Protein AF-A0A6M5YTH8-F1 (afdb_monomer)

Organism: NCBI:txid2774151

Nearest PDB structures (foldseek):
  6swa-assembly1_e  TM=3.842E-01  e=4.251E+00  Mus musculus
  7mdz-assembly1_g  TM=1.259E-01  e=2.332E+00  Oryctolagus cuniculus
  8qfd-assembly1_g  TM=1.265E-01  e=3.976E+00  Homo sapiens
  6hcj-assembly1_g3  TM=1.428E-01  e=9.464E+00  Oryctolagus cuniculus

Radius of gyration: 26.27 Å; Cα contacts (8 Å, |Δi|>4): 41; chains: 1; bounding box: 47×33×79 Å

Solvent-accessible surface area (backbone atoms only — not comparable to full-atom values): 8550 Å² total; per-residue (Å²): 136,91,59,79,64,54,65,58,48,54,53,54,53,52,49,52,56,50,52,54,51,52,52,51,48,70,72,60,79,58,55,70,70,60,47,24,62,74,72,74,41,57,67,71,57,51,57,48,48,54,53,56,70,71,43,80,77,76,77,84,82,84,74,92,76,84,78,75,78,78,72,80,74,57,72,65,49,75,44,80,41,98,86,75,50,74,50,73,48,70,76,85,85,75,92,72,91,74,83,76,81,71,82,75,79,72,78,74,78,76,77,75,95,69,89,73,88,77,77,77,82,84,79,126

Foldseek 3Di:
DDDPVVVVVVVVVVLVVLVVLVVCVVVVPDDLVVSCVVVVHDPVVNVVSVVVNVDDDPPDDDDDDDDDPDDPPQDWDWDQDPVRDIDTDGDDDDDDDDDDPPPPPPPPPPPDDDDDPPDPVPDD

Secondary structure (DSSP, 8-state):
---THHHHHHHHHHHHHHHHHHHHHHHH---HHHHHHHTT--HHHHHHHHHHHHSPPPPP-------PPPPSS-PPEEEE-TTS-EEEE---PPP-------------------------TT--

Sequence (124 aa):
MPDSSVRSRSGASANRKWVECLERFAASNQTVAAFCTTEGVSLSNFYLWRRRLAQPAPPPVVVPMRVAPLPTPATPIELALPSGTVVRFTIRVSPRLHVRSGHRVIHRNRPGASGNLFSWEALA

Structure (mmCIF, N/CA/C/O backbone):
data_AF-A0A6M5YTH8-F1
#
_entry.id   AF-A0A6M5YTH8-F1
#
loop_
_atom_site.group_PDB
_atom_site.id
_atom_site.type_symbol
_atom_site.label_atom_id
_atom_site.label_alt_id
_atom_site.label_comp_id
_atom_site.label_asym_id
_atom_site.label_entity_id
_atom_site.label_seq_id
_atom_site.pdbx_PDB_ins_code
_atom_site.Cartn_x
_atom_site.Cartn_y
_atom_site.Cartn_z
_atom_site.occupancy
_atom_site.B_iso_or_equiv
_atom_site.auth_seq_id
_atom_site.auth_comp_id
_atom_site.auth_asym_id
_atom_site.auth_atom_id
_atom_site.pdbx_PDB_model_num
ATOM 1 N N . MET A 1 1 ? 6.334 10.406 -23.194 1.00 38.00 1 MET A N 1
ATOM 2 C CA . MET A 1 1 ? 6.742 9.193 -22.446 1.00 38.00 1 MET A CA 1
ATOM 3 C C . MET A 1 1 ? 6.439 9.415 -20.965 1.00 38.00 1 MET A C 1
ATOM 5 O O . MET A 1 1 ? 7.010 10.358 -20.434 1.00 38.00 1 MET A O 1
ATOM 9 N N . PRO A 1 2 ? 5.547 8.658 -20.292 1.00 40.25 2 PRO A N 1
ATOM 10 C CA . PRO A 1 2 ? 5.347 8.806 -18.855 1.00 40.25 2 PRO A CA 1
ATOM 11 C C . PRO A 1 2 ? 6.354 7.960 -18.062 1.00 40.25 2 PRO A C 1
ATOM 13 O O . PRO A 1 2 ? 6.623 6.800 -18.370 1.00 40.25 2 PRO A O 1
ATOM 16 N N . ASP A 1 3 ? 6.910 8.621 -17.057 1.00 38.84 3 ASP A N 1
ATOM 17 C CA . ASP A 1 3 ? 8.100 8.312 -16.273 1.00 38.84 3 ASP A CA 1
ATOM 18 C C . ASP A 1 3 ? 7.839 7.274 -15.158 1.00 38.84 3 ASP A C 1
ATOM 20 O O . ASP A 1 3 ? 6.808 7.282 -14.479 1.00 38.84 3 ASP A O 1
ATOM 24 N N . SER A 1 4 ? 8.807 6.379 -14.950 1.00 45.88 4 SER A N 1
ATOM 25 C CA . SER A 1 4 ? 8.913 5.413 -13.847 1.00 45.88 4 SER A CA 1
ATOM 26 C C . SER A 1 4 ? 8.693 6.040 -12.460 1.00 45.88 4 SER A C 1
ATOM 28 O O . SER A 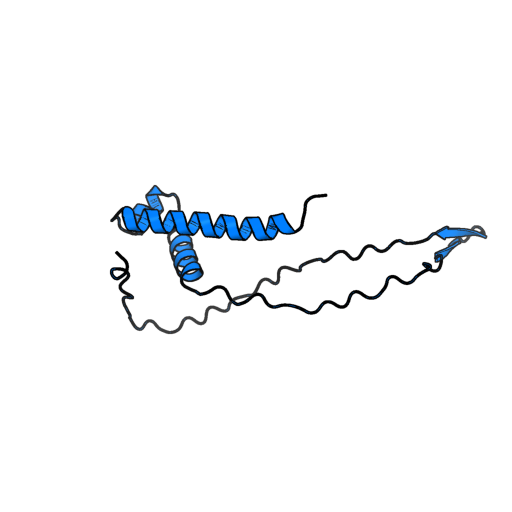1 4 ? 8.262 5.349 -11.532 1.00 45.88 4 SER A O 1
ATOM 30 N N . SER A 1 5 ? 8.906 7.353 -12.324 1.00 46.66 5 SER A N 1
ATOM 31 C CA . SER A 1 5 ? 8.587 8.139 -11.128 1.00 46.66 5 SER A CA 1
ATOM 32 C C . SER A 1 5 ? 7.105 8.090 -10.725 1.00 46.66 5 SER A C 1
ATOM 34 O O . SER A 1 5 ? 6.789 8.206 -9.541 1.00 46.66 5 SER A O 1
ATOM 36 N N . VAL A 1 6 ? 6.171 7.842 -11.654 1.00 45.88 6 VAL A N 1
ATOM 37 C CA . VAL A 1 6 ? 4.722 7.787 -11.364 1.00 45.88 6 VAL A CA 1
ATOM 38 C C . VAL A 1 6 ? 4.364 6.647 -10.400 1.00 45.88 6 VAL A C 1
ATOM 40 O O . VAL A 1 6 ? 3.555 6.854 -9.498 1.00 45.88 6 VAL A O 1
ATOM 43 N N . ARG A 1 7 ? 4.994 5.468 -10.522 1.00 50.88 7 ARG A N 1
ATOM 44 C CA . ARG A 1 7 ? 4.689 4.304 -9.662 1.00 50.88 7 ARG A CA 1
ATOM 45 C C . ARG A 1 7 ? 5.238 4.437 -8.238 1.00 50.88 7 ARG A C 1
ATOM 47 O O . ARG A 1 7 ? 4.601 3.983 -7.290 1.00 50.88 7 ARG A O 1
ATOM 54 N N . SER A 1 8 ? 6.387 5.094 -8.073 1.00 54.31 8 SER A N 1
ATOM 55 C CA . SER A 1 8 ? 6.908 5.431 -6.739 1.00 54.31 8 SER A CA 1
ATOM 56 C C . SER A 1 8 ? 6.016 6.481 -6.058 1.00 54.31 8 SER A C 1
ATOM 58 O O . SER A 1 8 ? 5.610 6.322 -4.904 1.00 54.31 8 SER A O 1
ATOM 60 N N . ARG A 1 9 ? 5.570 7.491 -6.823 1.00 54.75 9 ARG A N 1
ATOM 61 C CA . ARG A 1 9 ? 4.618 8.512 -6.355 1.00 54.75 9 ARG A CA 1
ATOM 62 C C . ARG A 1 9 ? 3.258 7.931 -5.950 1.00 54.75 9 ARG A C 1
ATOM 64 O O . ARG A 1 9 ? 2.669 8.417 -4.984 1.00 54.75 9 ARG A O 1
ATOM 71 N N . SER A 1 10 ? 2.760 6.883 -6.615 1.00 61.94 10 SER A N 1
ATOM 72 C CA . SER A 1 10 ? 1.484 6.250 -6.233 1.00 61.94 10 SER A CA 1
ATOM 73 C C . SER A 1 10 ? 1.552 5.537 -4.876 1.00 61.94 10 SER A C 1
ATOM 75 O O . SER A 1 10 ? 0.584 5.567 -4.122 1.00 61.94 10 SER A O 1
ATOM 77 N N . GLY A 1 11 ? 2.700 4.948 -4.521 1.00 67.88 11 GLY A N 1
ATOM 78 C CA . GLY A 1 11 ? 2.905 4.352 -3.195 1.00 67.88 11 GLY A CA 1
ATOM 79 C C . GLY A 1 11 ? 3.020 5.403 -2.088 1.00 67.88 11 GLY A C 1
ATOM 80 O O . GLY A 1 11 ? 2.378 5.279 -1.046 1.00 67.88 11 GLY A O 1
ATOM 81 N N . ALA A 1 12 ? 3.779 6.473 -2.341 1.00 73.94 12 ALA A N 1
ATOM 82 C CA . ALA A 1 12 ? 3.951 7.576 -1.395 1.00 73.94 12 ALA A CA 1
ATOM 83 C C . AL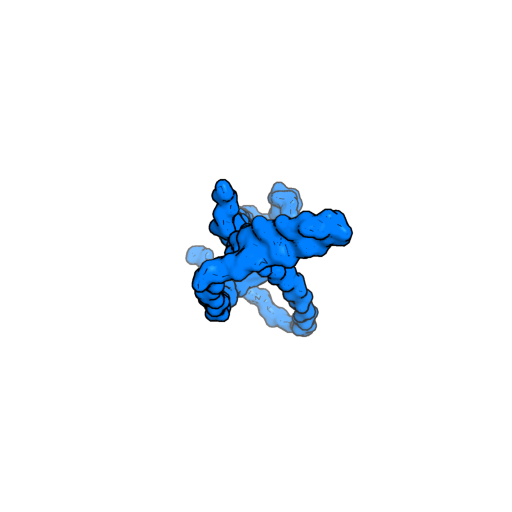A A 1 12 ? 2.644 8.351 -1.142 1.00 73.94 12 ALA A C 1
ATOM 85 O O . ALA A 1 12 ? 2.335 8.698 -0.004 1.00 73.94 12 ALA A O 1
ATOM 86 N N . SER A 1 13 ? 1.841 8.577 -2.185 1.00 78.81 13 SER A N 1
ATOM 87 C CA . SER A 1 13 ? 0.532 9.233 -2.054 1.00 78.81 13 SER A CA 1
ATOM 88 C C . SER A 1 13 ? -0.496 8.364 -1.329 1.00 78.81 13 SER A C 1
ATOM 90 O O . SER A 1 13 ? -1.273 8.891 -0.537 1.00 78.81 13 SER A O 1
ATOM 92 N N . ALA A 1 14 ? -0.480 7.042 -1.531 1.00 82.94 14 ALA A N 1
ATOM 93 C CA . ALA A 1 14 ? -1.306 6.127 -0.748 1.00 82.94 14 ALA A CA 1
ATOM 94 C C . ALA A 1 14 ? -0.907 6.134 0.736 1.00 82.94 14 ALA A C 1
ATOM 96 O O . ALA A 1 14 ? -1.781 6.184 1.593 1.00 82.94 14 ALA A O 1
ATOM 97 N N . ASN A 1 15 ? 0.395 6.141 1.040 1.00 86.31 15 ASN A N 1
ATOM 98 C CA . ASN A 1 15 ? 0.895 6.215 2.413 1.00 86.31 15 ASN A CA 1
ATOM 99 C C . ASN A 1 15 ? 0.407 7.492 3.118 1.00 86.31 15 ASN A C 1
ATOM 101 O O . ASN A 1 15 ? -0.222 7.403 4.167 1.00 86.31 15 ASN A O 1
ATOM 105 N N . ARG A 1 16 ? 0.574 8.658 2.479 1.00 87.81 16 ARG A N 1
ATOM 106 C CA . ARG A 1 16 ? 0.124 9.947 3.026 1.00 87.81 16 ARG A CA 1
ATOM 107 C C . ARG A 1 16 ? -1.376 9.973 3.333 1.00 87.81 16 ARG A C 1
ATOM 109 O O . ARG A 1 16 ? -1.757 10.357 4.430 1.00 87.81 16 ARG A O 1
ATOM 116 N N . LYS A 1 17 ? -2.213 9.487 2.409 1.00 89.94 17 LYS A N 1
ATOM 117 C CA . LYS A 1 17 ? -3.670 9.392 2.620 1.00 89.94 17 LYS A CA 1
ATOM 118 C C . LYS A 1 17 ? -4.034 8.548 3.843 1.00 89.94 17 LYS A C 1
ATOM 120 O O . LYS A 1 17 ? -4.987 8.861 4.548 1.00 89.94 17 LYS A O 1
ATOM 125 N N . TRP A 1 18 ? -3.287 7.473 4.088 1.00 92.69 18 TRP A N 1
ATOM 126 C CA . TRP A 1 18 ? -3.514 6.608 5.243 1.00 92.69 18 TRP A CA 1
ATOM 127 C C . TRP A 1 18 ? -2.999 7.197 6.550 1.00 92.69 18 TRP A C 1
ATOM 129 O O . TRP A 1 18 ? -3.643 6.990 7.572 1.00 92.69 18 TRP A O 1
ATOM 139 N N . VAL A 1 19 ? -1.903 7.956 6.519 1.00 90.62 19 VAL A N 1
ATOM 140 C CA . VAL A 1 19 ? -1.461 8.748 7.675 1.00 90.62 19 VAL A CA 1
ATOM 141 C C . VAL A 1 19 ? -2.555 9.744 8.062 1.00 90.62 19 VAL A C 1
ATOM 143 O O . VAL A 1 19 ? -3.026 9.705 9.189 1.00 90.62 19 VAL A O 1
ATOM 146 N N . GLU A 1 20 ? -3.062 10.534 7.112 1.00 92.25 20 GLU A N 1
ATOM 147 C CA . GLU A 1 20 ? -4.151 11.493 7.367 1.00 92.25 20 GLU A CA 1
ATOM 148 C C . GLU A 1 20 ? -5.423 10.823 7.915 1.00 92.25 20 GLU A C 1
ATOM 150 O O . GLU A 1 20 ? -6.076 11.364 8.802 1.00 92.25 20 GLU A O 1
ATOM 155 N N . CYS A 1 21 ? -5.780 9.638 7.411 1.00 92.06 21 CYS A N 1
ATOM 156 C CA . CYS A 1 21 ? -6.918 8.869 7.918 1.00 92.06 21 CYS A CA 1
ATOM 157 C C . CYS A 1 21 ? -6.714 8.439 9.382 1.00 92.06 21 CYS A C 1
ATOM 159 O O . CYS A 1 21 ? -7.634 8.544 10.190 1.00 92.06 21 CYS A O 1
ATOM 161 N N . LEU A 1 22 ? -5.511 7.988 9.750 1.00 90.50 22 LEU A N 1
ATOM 162 C CA . LEU A 1 22 ? -5.202 7.602 11.130 1.00 90.50 22 LEU A CA 1
ATOM 163 C C . LEU A 1 22 ? -5.140 8.807 12.079 1.00 90.50 22 LEU A C 1
ATOM 165 O O . LEU A 1 22 ? -5.578 8.683 13.219 1.00 90.50 22 LEU A O 1
ATOM 169 N N . GLU A 1 23 ? -4.676 9.964 11.606 1.00 91.44 23 GLU A N 1
ATOM 170 C CA . GLU A 1 23 ? -4.725 11.224 12.363 1.00 91.44 23 GLU A CA 1
ATOM 171 C C . GLU A 1 23 ? -6.173 11.662 12.630 1.00 91.44 23 GLU A C 1
ATOM 173 O O . GLU A 1 23 ? -6.542 11.973 13.762 1.00 91.44 23 GLU A O 1
ATOM 178 N N . ARG A 1 24 ? -7.051 11.597 11.616 1.00 89.81 24 ARG A N 1
ATOM 179 C CA . ARG A 1 24 ? -8.490 11.858 11.806 1.00 89.81 24 ARG A CA 1
ATOM 180 C C . ARG A 1 24 ? -9.121 10.887 12.796 1.00 89.81 24 ARG A C 1
ATOM 182 O O . ARG A 1 24 ? -9.955 11.301 13.597 1.00 89.81 24 ARG A O 1
ATOM 189 N N . PHE A 1 25 ? -8.716 9.616 12.774 1.00 89.56 25 PHE A N 1
ATOM 190 C CA . PHE A 1 25 ? -9.163 8.646 13.770 1.00 89.56 25 PHE A CA 1
ATOM 191 C C . PHE A 1 25 ? -8.740 9.061 15.183 1.00 89.56 25 PHE A C 1
ATOM 193 O O . PHE A 1 25 ? -9.595 9.097 16.069 1.00 89.56 25 PHE A O 1
ATOM 200 N N . ALA A 1 26 ? -7.467 9.424 15.374 1.00 88.25 26 ALA A N 1
ATOM 201 C CA . ALA A 1 26 ? -6.938 9.869 16.662 1.00 88.25 26 ALA A CA 1
ATOM 202 C C . ALA A 1 26 ? -7.691 11.098 17.204 1.00 88.25 26 ALA A C 1
ATOM 204 O O . ALA A 1 26 ? -8.016 11.142 18.387 1.00 88.25 26 ALA A O 1
ATOM 205 N N . ALA A 1 27 ? -8.063 12.040 16.332 1.00 89.94 27 ALA A N 1
ATOM 206 C CA . ALA A 1 27 ? -8.839 13.224 16.703 1.00 89.94 27 ALA A CA 1
ATOM 207 C C . ALA A 1 27 ? -10.344 12.959 16.929 1.00 89.94 27 ALA A C 1
ATOM 209 O O . ALA A 1 27 ? -11.010 13.731 17.614 1.00 89.94 27 ALA A O 1
ATOM 210 N N . SER A 1 28 ? -10.910 11.892 16.352 1.00 84.50 28 SER A N 1
ATOM 211 C CA . SER A 1 28 ? -12.362 11.640 16.367 1.00 84.50 28 SER A CA 1
ATOM 212 C C . SER A 1 28 ? -12.916 11.149 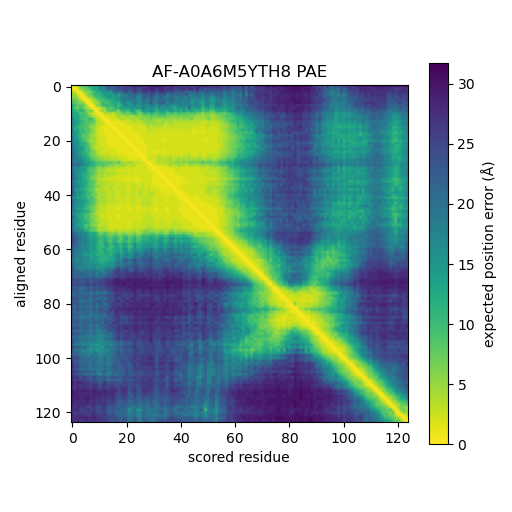17.708 1.00 84.50 28 SER A C 1
ATOM 214 O O . SER A 1 28 ? -14.122 11.238 17.927 1.00 84.50 28 SER A O 1
ATOM 216 N N . ASN A 1 29 ? -12.062 10.602 18.582 1.00 85.12 29 ASN A N 1
ATOM 217 C CA . ASN A 1 29 ? -12.422 9.971 19.862 1.00 85.12 29 ASN A CA 1
ATOM 218 C C . ASN A 1 29 ? -13.533 8.893 19.762 1.00 85.12 29 ASN A C 1
ATOM 220 O O . ASN A 1 29 ? -14.235 8.594 20.728 1.00 85.12 29 ASN A O 1
ATOM 224 N N . GLN A 1 30 ? -13.713 8.310 18.572 1.00 87.56 30 GLN A N 1
ATOM 225 C CA . GLN A 1 30 ? -14.704 7.273 18.283 1.00 87.56 30 GLN A CA 1
ATOM 226 C C . GLN A 1 30 ? -14.088 5.873 18.363 1.00 87.56 30 GLN A C 1
ATOM 228 O O . GLN A 1 30 ? -12.876 5.681 18.271 1.00 87.56 30 GLN A O 1
ATOM 233 N N . THR A 1 31 ? -14.936 4.847 18.477 1.00 90.19 31 THR A N 1
ATOM 234 C CA . THR A 1 31 ? -14.468 3.463 18.340 1.00 90.19 31 THR A CA 1
ATOM 235 C C . THR A 1 31 ? -14.012 3.192 16.904 1.00 90.19 31 THR A C 1
ATOM 237 O O . THR A 1 31 ? -14.548 3.755 15.948 1.00 90.19 31 THR A O 1
ATOM 240 N N . VAL A 1 32 ? -13.051 2.276 16.726 1.00 88.69 32 VAL A N 1
ATOM 241 C CA . VAL A 1 32 ? -12.534 1.909 15.391 1.00 88.69 32 VAL A CA 1
ATOM 242 C C . VAL A 1 32 ? -13.664 1.471 14.452 1.00 88.69 32 VAL A C 1
ATOM 244 O O . VAL A 1 32 ? -13.642 1.811 13.274 1.00 88.69 32 VAL A O 1
ATOM 247 N N . ALA A 1 33 ? -14.662 0.741 14.960 1.00 89.75 33 ALA A N 1
ATOM 248 C CA . ALA A 1 33 ? -15.797 0.273 14.166 1.00 89.75 33 ALA A CA 1
ATOM 249 C C . ALA A 1 33 ? -16.697 1.426 13.690 1.00 89.75 33 ALA A C 1
ATOM 251 O O . ALA A 1 33 ? -17.070 1.456 12.516 1.00 89.75 33 ALA A O 1
ATOM 252 N N . ALA A 1 34 ? -16.998 2.387 14.570 1.00 89.56 34 ALA A N 1
ATOM 253 C CA . ALA A 1 34 ? -17.771 3.575 14.214 1.00 89.56 34 ALA A CA 1
ATOM 254 C C . ALA A 1 34 ? -17.021 4.427 13.180 1.00 89.56 34 ALA A C 1
ATOM 256 O O . ALA A 1 34 ? -17.568 4.734 12.126 1.00 89.56 34 ALA A O 1
ATOM 257 N N . PHE A 1 35 ? -15.732 4.686 13.409 1.00 92.62 35 PHE A N 1
ATOM 258 C CA . PHE A 1 35 ? -14.892 5.439 12.479 1.00 92.62 35 PHE A CA 1
ATOM 259 C C . PHE A 1 35 ? -14.770 4.768 11.104 1.00 92.62 35 PHE A C 1
ATOM 261 O O . PHE A 1 35 ? -14.947 5.414 10.076 1.00 92.62 35 PHE A O 1
ATOM 268 N N . CYS A 1 36 ? -14.517 3.455 11.073 1.00 91.44 36 CYS A N 1
ATOM 269 C CA . CYS A 1 36 ? -14.441 2.677 9.834 1.00 91.44 36 CYS A CA 1
ATOM 270 C C . CYS A 1 36 ? -15.747 2.754 9.029 1.00 91.44 36 CYS A C 1
ATOM 272 O O . CYS A 1 36 ? -15.713 2.834 7.802 1.00 91.44 36 CYS A O 1
ATOM 274 N N . THR A 1 37 ? -16.888 2.763 9.719 1.00 92.62 37 THR A N 1
ATOM 275 C CA . THR A 1 37 ? -18.204 2.907 9.088 1.00 92.62 37 THR A CA 1
ATOM 276 C C . THR A 1 37 ? -18.379 4.309 8.499 1.00 92.62 37 THR A C 1
ATOM 278 O O . THR A 1 37 ? -18.785 4.429 7.347 1.00 92.62 37 THR A O 1
ATOM 281 N N . THR A 1 38 ? -18.005 5.355 9.242 1.00 91.69 38 THR A N 1
ATOM 282 C CA . THR A 1 38 ? -18.111 6.761 8.813 1.00 91.69 38 THR A CA 1
ATOM 283 C C . THR A 1 38 ? -17.185 7.102 7.641 1.00 91.69 38 THR A C 1
ATOM 285 O O . THR A 1 38 ? -17.599 7.777 6.705 1.00 91.69 38 THR A O 1
ATOM 288 N N . GLU A 1 39 ? -15.943 6.613 7.649 1.00 88.94 39 GLU A N 1
ATOM 289 C CA . GLU A 1 39 ? -14.946 6.883 6.597 1.00 88.94 39 GLU A CA 1
ATOM 290 C C . GLU A 1 39 ? -15.050 5.919 5.399 1.00 88.94 39 GLU A C 1
ATOM 292 O O . GLU A 1 39 ? -14.303 6.047 4.429 1.00 88.94 39 GLU A O 1
ATOM 297 N N . GLY A 1 40 ? -15.952 4.930 5.446 1.00 91.19 40 GLY A N 1
ATOM 298 C CA . GLY A 1 40 ? -16.121 3.947 4.369 1.00 91.19 40 GLY A CA 1
ATOM 299 C C . GLY A 1 40 ? -14.925 2.999 4.212 1.00 91.19 40 GLY A C 1
ATOM 300 O O . GLY A 1 40 ? -14.615 2.534 3.113 1.00 91.19 40 GLY A O 1
ATOM 301 N N . VAL A 1 41 ? -14.226 2.709 5.309 1.00 91.12 41 VAL A N 1
ATOM 302 C CA . VAL A 1 41 ? -13.019 1.882 5.335 1.00 91.12 41 VAL A CA 1
ATOM 303 C C . VAL A 1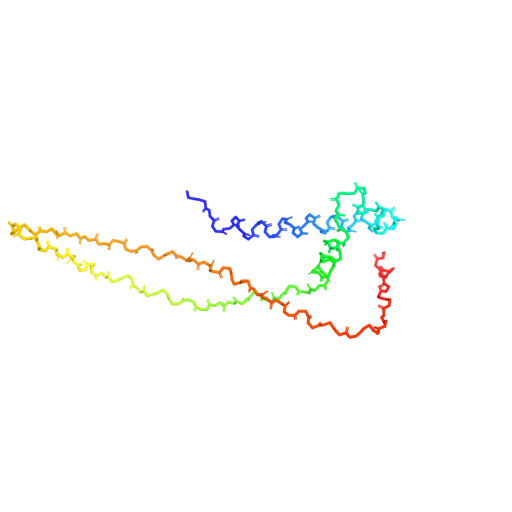 41 ? -13.314 0.559 6.032 1.00 91.12 41 VAL A C 1
ATOM 305 O O . VAL A 1 41 ? -13.873 0.522 7.118 1.00 91.12 41 VAL A O 1
ATOM 308 N N . SER A 1 42 ? -12.884 -0.567 5.457 1.00 91.94 42 SER A N 1
ATOM 309 C CA . SER A 1 42 ? -13.014 -1.845 6.170 1.00 91.94 42 SER A CA 1
ATOM 310 C C . SER A 1 42 ? -12.064 -1.932 7.373 1.00 91.94 42 SER A C 1
ATOM 312 O O . SER A 1 42 ? -10.884 -1.579 7.279 1.00 91.94 42 SER A O 1
ATOM 314 N N . LEU A 1 43 ? -12.541 -2.531 8.469 1.00 89.56 43 LEU A N 1
ATOM 315 C CA . LEU A 1 43 ? -11.747 -2.830 9.671 1.00 89.56 43 LEU A CA 1
ATOM 316 C C . LEU A 1 43 ? -10.424 -3.542 9.345 1.00 89.56 43 LEU A C 1
ATOM 318 O O . LEU A 1 43 ? -9.364 -3.203 9.871 1.00 89.56 43 LEU A O 1
ATOM 322 N N . SER A 1 44 ? -10.470 -4.515 8.431 1.00 89.06 44 SER A N 1
ATOM 323 C CA . SER A 1 44 ? -9.286 -5.268 8.005 1.00 89.06 44 SER A CA 1
ATOM 324 C C . SER A 1 44 ? -8.225 -4.372 7.366 1.00 89.06 44 SER A C 1
ATOM 326 O O . SER A 1 44 ? -7.035 -4.529 7.643 1.00 89.06 44 SER A O 1
ATOM 328 N N . ASN A 1 45 ? -8.646 -3.421 6.530 1.00 89.19 45 ASN A N 1
ATOM 329 C CA . ASN A 1 45 ? -7.742 -2.494 5.860 1.00 89.19 45 ASN A CA 1
ATOM 330 C C . ASN A 1 45 ? -7.174 -1.470 6.853 1.00 89.19 45 ASN A C 1
ATOM 332 O O . ASN A 1 45 ? -5.976 -1.205 6.830 1.00 89.19 45 ASN A O 1
ATOM 336 N N . PHE A 1 46 ? -7.994 -0.991 7.792 1.00 92.06 46 PHE A N 1
ATOM 337 C CA . PHE A 1 46 ? -7.551 -0.106 8.870 1.00 92.06 46 PHE A CA 1
ATOM 338 C C . PHE A 1 46 ? -6.410 -0.727 9.691 1.00 92.06 46 PHE A C 1
ATOM 340 O O . PHE A 1 46 ? -5.321 -0.161 9.792 1.00 92.06 46 PHE A O 1
ATOM 347 N N . TYR A 1 47 ? -6.595 -1.947 10.206 1.00 90.56 47 TYR A N 1
ATOM 348 C CA . TYR A 1 47 ? -5.543 -2.631 10.969 1.00 90.56 47 TYR A CA 1
ATOM 349 C C . TYR A 1 47 ? -4.329 -3.019 10.123 1.00 90.56 47 TYR A C 1
ATOM 351 O O . TYR A 1 47 ? -3.219 -3.119 10.654 1.00 90.56 47 TYR A O 1
ATOM 359 N N . LEU A 1 48 ? -4.518 -3.278 8.828 1.00 88.69 48 LEU A N 1
ATOM 360 C CA . LEU A 1 48 ? -3.421 -3.539 7.902 1.00 88.69 48 LEU A CA 1
ATOM 361 C C . LEU A 1 48 ? -2.536 -2.299 7.753 1.00 88.69 48 LEU A C 1
ATOM 363 O O . LEU A 1 48 ? -1.317 -2.408 7.883 1.00 88.69 48 LEU A O 1
ATOM 367 N N . TRP A 1 49 ? -3.133 -1.136 7.502 1.00 90.56 49 TRP A N 1
ATOM 368 C CA . TRP A 1 49 ? -2.397 0.113 7.323 1.00 90.56 49 TRP A CA 1
ATOM 369 C C . TRP A 1 49 ? -1.785 0.620 8.619 1.00 90.56 49 TRP A C 1
ATOM 371 O O . TRP A 1 49 ? -0.619 1.003 8.608 1.00 90.56 49 TRP A O 1
ATOM 381 N N . ARG A 1 50 ? -2.483 0.475 9.749 1.00 88.12 50 ARG A N 1
ATOM 382 C CA . ARG A 1 50 ? -1.911 0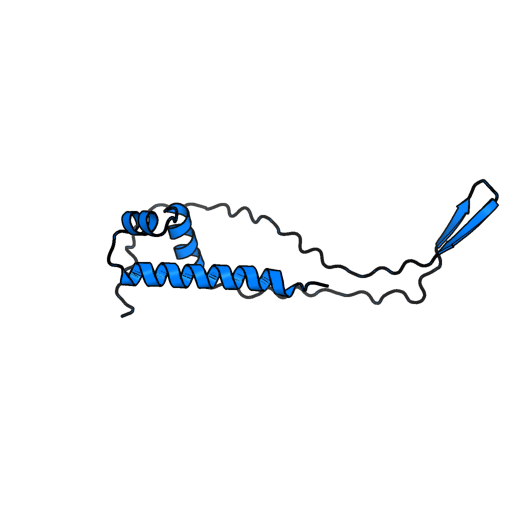.749 11.073 1.00 88.12 50 ARG A CA 1
ATOM 383 C C . ARG A 1 50 ? -0.633 -0.057 11.315 1.00 88.12 50 ARG A C 1
ATOM 385 O O . ARG A 1 50 ? 0.379 0.499 11.722 1.00 88.12 50 ARG A O 1
ATOM 392 N N . ARG A 1 51 ? -0.638 -1.360 11.001 1.00 87.38 51 ARG A N 1
ATOM 393 C CA . ARG A 1 51 ? 0.566 -2.205 11.111 1.00 87.38 51 ARG A CA 1
ATOM 394 C C . ARG A 1 51 ? 1.654 -1.823 10.117 1.00 87.38 51 ARG A C 1
ATOM 396 O O . ARG A 1 51 ? 2.827 -1.865 10.462 1.00 87.38 51 ARG A O 1
ATOM 403 N N . ARG A 1 52 ? 1.279 -1.492 8.882 1.00 84.62 52 ARG A N 1
ATOM 404 C CA . ARG A 1 52 ? 2.231 -1.102 7.836 1.00 84.62 52 ARG A CA 1
ATOM 405 C C . ARG A 1 52 ? 2.965 0.190 8.165 1.00 84.62 52 ARG A C 1
ATOM 407 O O . ARG A 1 52 ? 4.146 0.265 7.869 1.00 84.62 52 ARG A O 1
ATOM 414 N N . LEU A 1 53 ? 2.271 1.171 8.735 1.00 85.62 53 LEU A N 1
ATOM 415 C CA . LEU A 1 53 ? 2.839 2.477 9.071 1.00 85.62 53 LEU A CA 1
ATOM 416 C C . LEU A 1 53 ? 3.612 2.457 10.395 1.00 85.62 53 LEU A C 1
ATOM 418 O O . LEU A 1 53 ? 4.550 3.225 10.551 1.00 85.62 53 LEU A O 1
ATOM 422 N N . ALA A 1 54 ? 3.273 1.542 11.308 1.00 83.75 54 ALA A N 1
ATOM 423 C CA . ALA A 1 54 ? 4.046 1.314 12.529 1.00 83.75 54 ALA A CA 1
ATOM 424 C C . ALA A 1 54 ? 5.395 0.613 12.277 1.00 83.75 54 ALA A C 1
ATOM 426 O O . ALA A 1 54 ? 6.282 0.667 13.123 1.00 83.75 54 ALA A O 1
ATOM 427 N N . GLN A 1 55 ? 5.548 -0.083 11.146 1.00 79.12 55 GLN A N 1
ATOM 428 C CA . GLN A 1 55 ? 6.802 -0.742 10.795 1.00 79.12 55 GLN A CA 1
ATOM 429 C C . GLN A 1 55 ? 7.698 0.230 10.023 1.00 79.12 55 GLN A C 1
ATOM 431 O O . GLN A 1 55 ? 7.254 0.763 9.000 1.00 79.12 55 GLN A O 1
ATOM 436 N N . PRO A 1 56 ? 8.958 0.442 10.448 1.00 67.31 56 PRO A N 1
ATOM 437 C CA . PRO A 1 56 ? 9.893 1.233 9.666 1.00 67.31 56 PRO A CA 1
ATOM 438 C C . PRO A 1 56 ? 10.033 0.605 8.278 1.00 67.31 56 PRO A C 1
ATOM 440 O O . PRO A 1 56 ? 10.169 -0.616 8.136 1.00 67.31 56 PRO A O 1
ATOM 443 N N . ALA A 1 57 ? 9.944 1.439 7.239 1.00 69.62 57 ALA A N 1
ATOM 444 C CA . ALA A 1 57 ? 10.114 0.966 5.876 1.00 69.62 57 ALA A CA 1
ATOM 445 C C . ALA A 1 57 ? 11.488 0.283 5.766 1.00 69.62 57 ALA A C 1
ATOM 447 O O . ALA A 1 57 ? 12.481 0.861 6.218 1.00 69.62 57 ALA A O 1
ATOM 448 N N . PRO A 1 58 ? 11.571 -0.936 5.197 1.00 67.94 58 PRO A N 1
ATOM 449 C CA . PRO A 1 58 ? 12.860 -1.571 5.002 1.00 67.94 58 PRO A CA 1
ATOM 450 C C . PRO A 1 58 ? 13.730 -0.648 4.142 1.00 67.94 58 PRO A C 1
ATOM 452 O O . PRO A 1 58 ? 13.207 -0.025 3.207 1.00 67.94 58 PRO A O 1
ATOM 455 N N . PRO A 1 59 ? 15.035 -0.540 4.445 1.00 71.00 59 PRO A N 1
ATOM 456 C CA . PRO A 1 59 ? 15.923 0.312 3.678 1.00 71.00 59 PRO A CA 1
ATOM 457 C C . PRO A 1 59 ? 15.869 -0.091 2.198 1.00 71.00 59 PRO A C 1
ATOM 459 O O . PRO A 1 59 ? 15.737 -1.282 1.885 1.00 71.00 59 PRO A O 1
ATOM 462 N N . PRO A 1 60 ? 15.934 0.882 1.273 1.00 70.94 60 PRO A N 1
ATOM 463 C CA . PRO A 1 60 ? 15.920 0.587 -0.149 1.00 70.94 60 PRO A CA 1
ATOM 464 C C . PRO A 1 60 ? 17.089 -0.343 -0.480 1.00 70.94 60 PRO A C 1
ATOM 466 O O . PRO A 1 60 ? 18.250 -0.021 -0.238 1.00 70.94 60 PRO A O 1
ATOM 469 N N . VAL A 1 61 ? 16.775 -1.512 -1.035 1.00 76.94 61 VAL A N 1
ATOM 470 C CA . VAL A 1 61 ? 17.797 -2.448 -1.502 1.00 76.94 61 VAL A CA 1
ATOM 471 C C . VAL A 1 61 ? 18.335 -1.919 -2.826 1.00 76.94 61 VAL A C 1
ATOM 473 O O . VAL A 1 61 ? 17.636 -1.938 -3.841 1.00 76.94 61 VAL A O 1
ATOM 476 N N . VAL A 1 62 ? 19.574 -1.431 -2.817 1.00 75.75 62 VAL A N 1
ATOM 477 C CA . VAL A 1 62 ? 20.281 -1.060 -4.045 1.00 75.75 62 VAL A CA 1
ATOM 478 C C . VAL A 1 62 ? 20.718 -2.344 -4.739 1.00 75.75 62 VAL A C 1
ATOM 480 O O . VAL A 1 62 ? 21.572 -3.072 -4.241 1.00 75.75 62 VAL A O 1
ATOM 483 N N . VAL A 1 63 ? 20.113 -2.634 -5.890 1.00 78.38 63 VAL A N 1
ATOM 484 C CA . VAL A 1 63 ? 20.496 -3.781 -6.717 1.00 78.38 63 VAL A CA 1
ATOM 485 C C . VAL A 1 63 ? 21.482 -3.294 -7.779 1.00 78.38 63 VAL A C 1
ATOM 487 O O . VAL A 1 63 ? 21.089 -2.492 -8.631 1.00 78.38 63 VAL A O 1
ATOM 490 N N . PRO A 1 64 ? 22.750 -3.743 -7.764 1.00 73.50 64 PRO A N 1
ATOM 491 C CA . PRO A 1 64 ? 23.701 -3.384 -8.803 1.00 73.50 64 PRO A CA 1
ATOM 492 C C . PRO A 1 64 ? 23.257 -3.999 -10.134 1.00 73.50 64 PRO A C 1
ATOM 494 O O . PRO A 1 64 ? 23.254 -5.216 -10.310 1.00 73.50 64 PRO A O 1
ATOM 497 N N . MET A 1 65 ? 22.875 -3.145 -11.082 1.00 73.44 65 MET A N 1
ATOM 498 C CA . MET A 1 65 ? 22.572 -3.544 -12.452 1.00 73.44 65 MET A CA 1
ATOM 499 C C . MET A 1 65 ? 23.780 -3.257 -13.337 1.00 73.44 65 MET A C 1
ATOM 501 O O . MET A 1 65 ? 24.210 -2.111 -13.456 1.00 73.44 65 MET A O 1
ATOM 505 N N . ARG A 1 66 ? 24.303 -4.289 -14.001 1.00 75.94 66 ARG A N 1
ATOM 506 C CA . ARG A 1 66 ? 25.288 -4.102 -15.068 1.00 75.94 66 ARG A CA 1
ATOM 507 C C . ARG A 1 66 ? 24.552 -3.821 -16.369 1.00 75.94 66 ARG A C 1
ATOM 509 O O . ARG A 1 66 ? 23.851 -4.687 -16.885 1.00 75.94 66 ARG A O 1
ATOM 516 N N . VAL A 1 67 ? 24.719 -2.614 -16.893 1.00 73.44 67 VAL A N 1
ATOM 517 C CA . VAL A 1 67 ? 24.333 -2.298 -18.268 1.00 73.44 67 VAL A CA 1
ATOM 518 C C . VAL A 1 67 ? 25.498 -2.728 -19.147 1.00 73.44 67 VAL A C 1
ATOM 520 O O . VAL A 1 67 ? 26.564 -2.118 -19.101 1.00 73.44 67 VAL A O 1
ATOM 523 N N . ALA A 1 68 ? 25.325 -3.820 -19.892 1.00 74.81 68 ALA A N 1
ATOM 524 C CA . ALA A 1 68 ? 26.297 -4.178 -2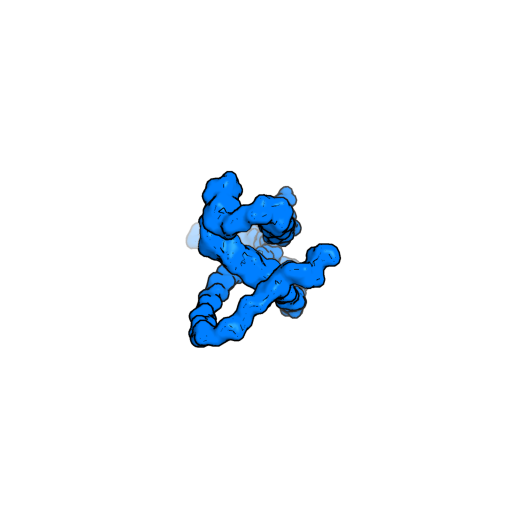0.914 1.00 74.81 68 ALA A CA 1
ATOM 525 C C . ALA A 1 68 ? 26.331 -3.050 -21.963 1.00 74.81 68 ALA A C 1
ATOM 527 O O . ALA A 1 68 ? 25.257 -2.589 -22.372 1.00 74.81 68 ALA A O 1
ATOM 528 N N . PRO A 1 69 ? 27.520 -2.586 -22.388 1.00 68.62 69 PRO A N 1
ATOM 529 C CA . PRO A 1 69 ? 27.633 -1.669 -23.511 1.00 68.62 69 PRO A CA 1
ATOM 530 C C . PRO A 1 69 ? 26.880 -2.237 -24.711 1.00 68.62 69 PRO A C 1
ATOM 532 O O . PRO A 1 69 ? 26.985 -3.429 -25.010 1.00 68.62 69 PRO A O 1
ATOM 535 N N . LEU A 1 70 ? 26.099 -1.389 -25.381 1.00 64.44 70 LEU A N 1
ATOM 536 C CA . LEU A 1 70 ? 25.427 -1.784 -26.610 1.00 64.44 70 LEU A CA 1
ATOM 537 C C . LEU A 1 70 ? 26.511 -2.188 -27.628 1.00 64.44 70 LEU A C 1
ATOM 539 O O . LEU A 1 70 ? 27.408 -1.375 -27.879 1.00 64.44 70 LEU A O 1
ATOM 543 N N . PRO A 1 71 ? 26.472 -3.402 -28.208 1.00 62.72 71 PRO A N 1
ATOM 544 C CA . PRO A 1 71 ? 27.430 -3.774 -29.238 1.00 62.72 71 PRO A CA 1
ATOM 545 C C . PRO A 1 71 ? 27.320 -2.768 -30.388 1.00 62.72 71 PRO A C 1
ATOM 547 O O . PRO A 1 71 ? 26.240 -2.565 -30.945 1.00 62.72 71 PRO A O 1
ATOM 550 N N . THR A 1 72 ? 28.426 -2.091 -30.699 1.00 62.97 72 THR A N 1
ATOM 551 C CA . THR A 1 72 ? 28.511 -1.162 -31.830 1.00 62.97 72 THR A CA 1
ATOM 552 C C . THR A 1 72 ? 29.551 -1.679 -32.825 1.00 62.97 72 THR A C 1
ATOM 554 O O . THR A 1 72 ? 30.673 -1.951 -32.398 1.00 62.97 72 THR A O 1
ATOM 557 N N . PRO A 1 73 ? 29.232 -1.761 -34.131 1.00 62.56 73 PRO A N 1
ATOM 558 C CA . PRO A 1 73 ? 27.902 -1.636 -34.735 1.00 62.56 73 PRO A CA 1
ATOM 559 C C . PRO A 1 73 ? 27.057 -2.908 -34.553 1.00 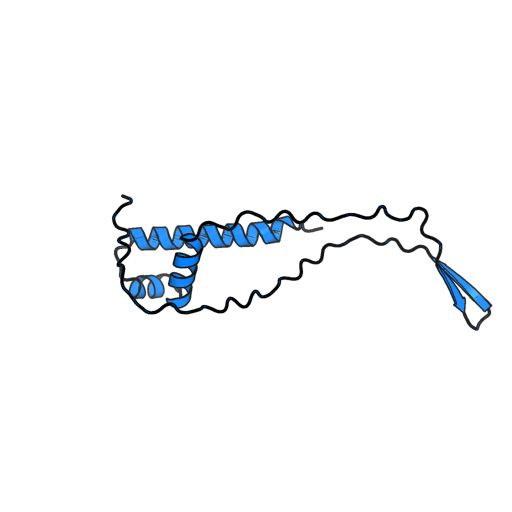62.56 73 PRO A C 1
ATOM 561 O O . PRO A 1 73 ? 27.586 -4.010 -34.422 1.00 62.56 73 PRO A O 1
ATOM 564 N N . ALA A 1 74 ? 25.729 -2.745 -34.579 1.00 61.34 74 ALA A N 1
ATOM 565 C CA . ALA A 1 74 ? 24.800 -3.865 -34.689 1.00 61.34 74 ALA A CA 1
ATOM 566 C C . ALA A 1 74 ? 25.148 -4.646 -35.961 1.00 61.34 74 ALA A C 1
ATOM 568 O O . ALA A 1 74 ? 25.021 -4.103 -37.062 1.00 61.34 74 ALA A O 1
ATOM 569 N N . THR A 1 75 ? 25.617 -5.885 -35.812 1.00 67.00 75 THR A N 1
ATOM 570 C CA . THR A 1 75 ? 25.814 -6.775 -36.953 1.00 67.00 75 THR A CA 1
ATOM 571 C C . THR A 1 75 ? 24.484 -6.850 -37.705 1.00 67.00 75 THR A C 1
ATOM 573 O O . THR A 1 75 ? 23.452 -7.148 -37.093 1.00 67.00 75 THR A O 1
ATOM 576 N N . PRO A 1 76 ? 24.455 -6.470 -38.995 1.00 73.38 76 PRO A N 1
ATOM 577 C CA . PRO A 1 76 ? 23.223 -6.509 -39.757 1.00 73.38 76 PRO A CA 1
ATOM 578 C C . PRO A 1 76 ? 22.740 -7.956 -39.804 1.00 73.38 76 PRO A C 1
ATOM 580 O O . PRO A 1 76 ? 23.514 -8.867 -40.089 1.00 73.38 76 PRO A O 1
ATOM 583 N N . ILE A 1 77 ? 21.467 -8.163 -39.490 1.00 80.38 77 ILE A N 1
ATOM 584 C CA . ILE A 1 77 ? 20.852 -9.478 -39.614 1.00 80.38 77 ILE A CA 1
ATOM 585 C C . ILE A 1 77 ? 20.459 -9.634 -41.075 1.00 80.38 77 ILE A C 1
ATOM 587 O O . ILE A 1 77 ? 19.755 -8.780 -41.621 1.00 80.38 77 ILE A O 1
ATOM 591 N N . GLU A 1 78 ? 20.937 -10.708 -41.695 1.00 87.75 78 GLU A N 1
ATOM 592 C CA . GLU A 1 78 ? 20.605 -11.081 -43.064 1.00 87.75 78 GLU A CA 1
ATOM 593 C C . GLU A 1 78 ? 19.632 -12.257 -43.052 1.00 87.75 78 GLU A C 1
ATOM 595 O O . GLU A 1 78 ? 19.883 -13.293 -42.436 1.00 87.75 78 GLU A O 1
ATOM 600 N N . LEU A 1 79 ? 18.501 -12.079 -43.728 1.00 85.94 79 LEU A N 1
ATOM 601 C CA . LEU A 1 79 ? 17.499 -13.114 -43.932 1.00 85.94 79 LEU A CA 1
ATOM 602 C C . LEU A 1 79 ? 17.476 -13.480 -45.416 1.00 85.94 79 LEU A C 1
ATOM 604 O O . LEU A 1 79 ? 17.047 -12.673 -46.242 1.00 85.94 79 LEU A O 1
ATOM 608 N N . ALA A 1 80 ? 17.941 -14.682 -45.753 1.00 89.12 80 ALA A N 1
ATOM 609 C CA . ALA A 1 80 ? 17.814 -15.234 -47.097 1.00 89.12 80 ALA A CA 1
ATOM 610 C C . ALA A 1 80 ? 16.428 -15.870 -47.267 1.00 89.12 80 ALA A C 1
ATOM 612 O O . ALA A 1 80 ? 16.028 -16.734 -46.485 1.00 89.12 80 ALA A O 1
ATOM 613 N N . LEU A 1 81 ? 15.688 -15.428 -48.281 1.00 89.94 81 LEU A N 1
ATOM 614 C CA . LEU A 1 81 ? 14.368 -15.949 -48.624 1.00 89.94 81 LEU A CA 1
ATOM 615 C C . LEU A 1 81 ? 14.492 -17.040 -49.699 1.00 89.94 81 LEU A C 1
ATOM 617 O O . LEU A 1 81 ? 15.380 -16.953 -50.549 1.00 89.94 81 LEU A O 1
ATOM 621 N N . PRO A 1 82 ? 13.570 -18.022 -49.746 1.00 85.50 82 PRO A N 1
ATOM 622 C CA . PRO A 1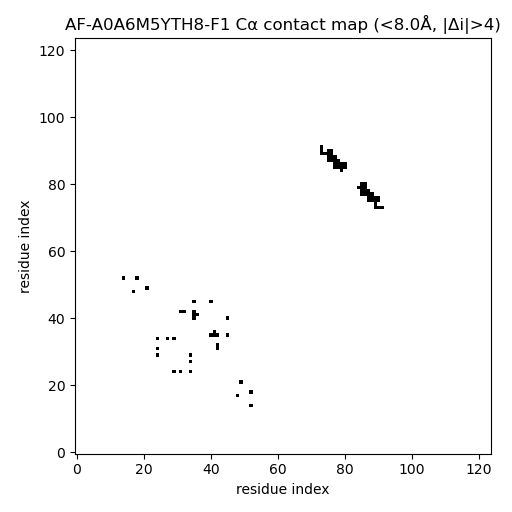 82 ? 13.566 -19.068 -50.778 1.00 85.50 82 PRO A CA 1
ATOM 623 C C . PRO A 1 82 ? 13.500 -18.535 -52.218 1.00 85.50 82 PRO A C 1
ATOM 625 O O . PRO A 1 82 ? 13.878 -19.232 -53.152 1.00 85.50 82 PRO A O 1
ATOM 628 N N . SER A 1 83 ? 13.047 -17.290 -52.401 1.00 82.44 83 SER A N 1
ATOM 629 C CA . SER A 1 83 ? 13.022 -16.578 -53.683 1.00 82.44 83 SER A CA 1
ATOM 630 C C . SER A 1 83 ? 14.388 -16.042 -54.137 1.00 82.44 83 SER A C 1
ATOM 632 O O . SER A 1 83 ? 14.466 -15.406 -55.183 1.00 82.44 83 SER A O 1
ATOM 634 N N . GLY A 1 84 ? 15.451 -16.225 -53.346 1.00 85.12 84 GLY A N 1
ATOM 635 C CA . GLY A 1 84 ? 16.782 -15.662 -53.602 1.00 85.12 84 GLY A CA 1
ATOM 636 C C . GLY A 1 84 ? 16.951 -14.204 -53.156 1.00 85.12 84 GLY A C 1
ATOM 637 O O . GLY A 1 84 ? 18.014 -13.619 -53.340 1.00 85.12 84 GLY A O 1
ATOM 638 N N . THR A 1 85 ? 15.926 -13.597 -52.552 1.00 89.69 85 THR A N 1
ATOM 639 C CA . THR A 1 85 ? 15.995 -12.233 -52.010 1.00 89.69 85 THR A CA 1
ATOM 640 C C . THR A 1 85 ? 16.647 -12.234 -50.628 1.00 89.69 85 THR A C 1
ATOM 642 O O . THR A 1 85 ? 16.289 -13.048 -49.779 1.00 89.69 85 THR A O 1
ATOM 645 N N . VAL A 1 86 ? 17.562 -11.295 -50.370 1.00 87.69 86 VAL A N 1
ATOM 646 C CA . VAL A 1 86 ? 18.177 -11.106 -49.047 1.00 87.69 86 VAL A CA 1
ATOM 647 C C . VAL A 1 86 ? 17.665 -9.814 -48.420 1.00 87.69 86 VAL A C 1
ATOM 649 O O . VAL A 1 86 ? 17.800 -8.735 -48.997 1.00 87.69 86 VAL A O 1
ATOM 652 N N . VAL A 1 87 ? 17.086 -9.918 -47.223 1.00 86.31 87 VAL A N 1
ATOM 653 C CA . VAL A 1 87 ? 16.638 -8.766 -46.430 1.00 86.31 87 VAL A CA 1
ATOM 654 C C . VAL A 1 87 ? 17.664 -8.492 -45.341 1.00 86.31 87 VAL A C 1
ATOM 656 O O . VAL A 1 87 ? 17.953 -9.367 -44.528 1.00 86.31 87 VAL A O 1
ATOM 659 N N . ARG A 1 88 ? 18.199 -7.267 -45.312 1.00 84.50 88 ARG A N 1
ATOM 660 C CA . ARG A 1 88 ? 19.226 -6.840 -44.358 1.00 84.50 88 ARG A CA 1
ATOM 661 C C . ARG A 1 88 ? 18.705 -5.707 -43.485 1.00 84.50 88 ARG A C 1
ATOM 663 O O . ARG A 1 88 ? 18.323 -4.660 -44.004 1.00 84.50 88 ARG A O 1
ATOM 670 N N . PHE A 1 89 ? 18.696 -5.898 -42.169 1.00 79.62 89 PHE A N 1
ATOM 671 C CA . PHE A 1 89 ? 18.201 -4.888 -41.229 1.00 79.62 89 PHE A CA 1
ATOM 672 C C . PHE A 1 89 ? 19.026 -4.825 -39.943 1.00 79.62 89 PHE A C 1
ATOM 674 O O . PHE A 1 89 ? 19.678 -5.786 -39.536 1.00 79.62 89 PHE A O 1
ATOM 681 N N . THR A 1 90 ? 19.004 -3.656 -39.302 1.00 75.69 90 THR A N 1
ATOM 682 C CA . THR A 1 90 ? 19.684 -3.397 -38.031 1.00 75.69 90 THR A CA 1
ATOM 683 C C . THR A 1 90 ? 18.655 -3.319 -36.909 1.00 75.69 90 THR A C 1
ATOM 685 O O . THR A 1 90 ? 17.677 -2.576 -36.989 1.00 75.69 90 THR A O 1
ATOM 688 N N . ILE A 1 91 ? 18.856 -4.091 -35.839 1.00 70.25 91 ILE A N 1
ATOM 689 C CA . ILE A 1 91 ? 17.993 -4.016 -34.658 1.00 70.25 91 ILE A CA 1
ATOM 690 C C . ILE A 1 91 ? 18.602 -3.024 -33.672 1.00 70.25 91 ILE A C 1
ATOM 692 O O . ILE A 1 91 ? 19.735 -3.188 -33.221 1.00 70.25 91 ILE A O 1
ATOM 696 N N . ARG A 1 92 ? 17.820 -2.016 -33.278 1.00 63.66 92 ARG A N 1
ATOM 697 C CA . ARG A 1 92 ? 18.106 -1.227 -32.078 1.00 63.66 92 ARG A CA 1
ATOM 698 C C . ARG A 1 92 ? 17.386 -1.847 -30.890 1.00 63.66 92 ARG A C 1
ATOM 700 O O . ARG A 1 92 ? 16.175 -1.708 -30.755 1.00 63.66 92 ARG A O 1
ATOM 707 N N . VAL A 1 93 ? 18.134 -2.516 -30.017 1.00 66.06 93 VAL A N 1
ATOM 708 C CA . VAL A 1 93 ? 17.616 -2.964 -28.720 1.00 66.06 93 VAL A CA 1
ATOM 709 C C . VAL A 1 93 ? 17.726 -1.827 -27.710 1.00 66.06 93 VAL A C 1
ATOM 711 O O . VAL A 1 93 ? 18.816 -1.364 -27.383 1.00 66.06 93 VAL A O 1
ATOM 714 N N . SER A 1 94 ? 16.580 -1.367 -27.213 1.00 62.22 94 SER A N 1
ATOM 715 C CA . SER A 1 94 ? 16.515 -0.454 -26.072 1.00 62.22 94 SER A CA 1
ATOM 716 C C . SER A 1 94 ? 16.300 -1.276 -24.799 1.00 62.22 94 SER A C 1
ATOM 718 O O . SER A 1 94 ? 15.256 -1.926 -24.682 1.00 62.22 94 SER A O 1
ATOM 720 N N . PRO A 1 95 ? 17.240 -1.278 -23.838 1.00 62.66 95 PRO A N 1
ATOM 721 C CA . PRO A 1 95 ? 17.038 -1.992 -22.586 1.00 62.66 95 PRO A CA 1
ATOM 722 C C . PRO A 1 95 ? 15.855 -1.369 -21.836 1.00 62.66 95 PRO A C 1
ATOM 724 O O . PRO A 1 95 ? 15.878 -0.194 -21.474 1.00 62.66 95 PRO A O 1
ATOM 727 N N . ARG A 1 96 ? 14.799 -2.159 -21.607 1.00 59.38 96 ARG A N 1
ATOM 728 C CA . ARG A 1 96 ? 13.630 -1.739 -20.828 1.00 59.38 96 ARG A CA 1
ATOM 729 C C . ARG A 1 96 ? 13.533 -2.572 -19.563 1.00 59.38 96 ARG A C 1
ATOM 731 O O . ARG A 1 96 ? 13.247 -3.768 -19.613 1.00 59.38 96 ARG A O 1
ATOM 738 N N . LEU A 1 97 ? 13.723 -1.910 -18.425 1.00 60.41 97 LEU A N 1
ATOM 739 C CA . LEU A 1 97 ? 13.526 -2.515 -17.116 1.00 60.41 97 LEU A CA 1
ATOM 740 C C . LEU A 1 97 ? 12.065 -2.934 -16.947 1.00 60.41 97 LEU A C 1
ATOM 742 O O . LEU A 1 97 ? 11.168 -2.095 -16.858 1.00 60.41 97 LEU A O 1
ATOM 746 N N . HIS A 1 98 ? 11.842 -4.241 -16.869 1.00 60.38 98 HIS A N 1
ATOM 747 C CA . HIS A 1 98 ? 10.581 -4.809 -16.420 1.00 60.38 98 HIS A CA 1
ATOM 748 C C . HIS A 1 98 ? 10.742 -5.205 -14.957 1.00 60.38 98 HIS A C 1
ATOM 750 O O . HIS A 1 98 ? 11.340 -6.229 -14.634 1.00 60.38 98 HIS A O 1
ATOM 756 N N . VAL A 1 99 ? 10.216 -4.378 -14.055 1.00 59.06 99 VAL A N 1
ATOM 757 C CA . VAL A 1 99 ? 10.120 -4.744 -12.641 1.00 59.06 99 VAL A CA 1
ATOM 758 C C . VAL A 1 99 ? 9.025 -5.798 -12.522 1.00 59.06 99 VAL A C 1
ATOM 760 O O . VAL A 1 99 ? 7.836 -5.477 -12.567 1.00 59.06 99 VAL A O 1
ATOM 763 N N . ARG A 1 100 ? 9.411 -7.070 -12.389 1.00 46.84 100 ARG A N 1
ATOM 764 C CA . ARG A 1 100 ? 8.464 -8.127 -12.033 1.00 46.84 100 ARG A CA 1
ATOM 765 C C . ARG A 1 100 ? 8.088 -7.905 -10.572 1.00 46.84 100 ARG A C 1
ATOM 767 O O . ARG A 1 100 ? 8.898 -8.151 -9.683 1.00 46.84 100 ARG A O 1
ATOM 774 N N . SER A 1 101 ? 6.881 -7.396 -10.329 1.00 49.56 101 SER A N 1
ATOM 775 C CA . SER A 1 101 ? 6.300 -7.336 -8.987 1.00 49.56 101 SER A CA 1
ATOM 776 C C . SER A 1 101 ? 6.191 -8.763 -8.457 1.00 49.56 101 SER A C 1
ATOM 778 O O . SER A 1 101 ? 5.239 -9.480 -8.761 1.00 49.56 101 SER A O 1
ATOM 780 N N . GLY A 1 102 ? 7.202 -9.211 -7.714 1.00 46.88 102 GLY A N 1
ATOM 781 C CA . GLY A 1 102 ? 7.124 -10.457 -6.976 1.00 46.88 102 GLY A CA 1
ATOM 782 C C . GLY A 1 102 ? 6.004 -10.320 -5.956 1.00 46.88 102 GLY A C 1
ATOM 783 O O . GLY A 1 102 ? 6.117 -9.526 -5.022 1.00 46.88 102 GLY A O 1
ATOM 784 N N . HIS A 1 103 ? 4.920 -11.076 -6.127 1.00 46.28 103 HIS A N 1
ATOM 785 C CA . HIS A 1 103 ? 3.974 -11.304 -5.044 1.00 46.28 103 HIS A CA 1
ATOM 786 C C . HIS A 1 103 ? 4.738 -12.036 -3.942 1.00 46.28 103 HIS A C 1
ATOM 788 O O . HIS A 1 103 ? 4.877 -13.256 -3.963 1.00 46.28 103 HIS A O 1
ATOM 794 N N . ARG A 1 104 ? 5.295 -11.280 -2.993 1.00 43.59 104 ARG A N 1
ATOM 795 C CA . ARG A 1 104 ? 5.823 -11.852 -1.761 1.00 43.59 104 ARG A CA 1
ATOM 796 C C . ARG A 1 104 ? 4.618 -12.391 -1.006 1.00 43.59 104 ARG A C 1
ATOM 798 O O . ARG A 1 104 ? 3.889 -11.622 -0.380 1.00 43.59 104 ARG A O 1
ATOM 805 N N . VAL A 1 105 ? 4.391 -13.699 -1.104 1.00 40.50 105 VAL A N 1
ATOM 806 C CA . VAL A 1 105 ? 3.488 -14.421 -0.210 1.00 40.50 105 VAL A CA 1
ATOM 807 C C . VAL A 1 105 ? 4.111 -14.303 1.174 1.00 40.50 105 VAL A C 1
ATOM 809 O O . VAL A 1 105 ? 5.017 -15.041 1.547 1.00 40.50 105 VAL A O 1
ATOM 812 N N . ILE A 1 106 ? 3.696 -13.276 1.914 1.00 44.41 106 ILE A N 1
ATOM 813 C CA . ILE A 1 106 ? 4.018 -13.162 3.328 1.00 44.41 106 ILE A CA 1
ATOM 814 C C . ILE A 1 106 ? 3.210 -14.277 3.985 1.00 44.41 106 ILE A C 1
ATOM 816 O O . ILE A 1 106 ? 2.020 -14.102 4.253 1.00 44.41 10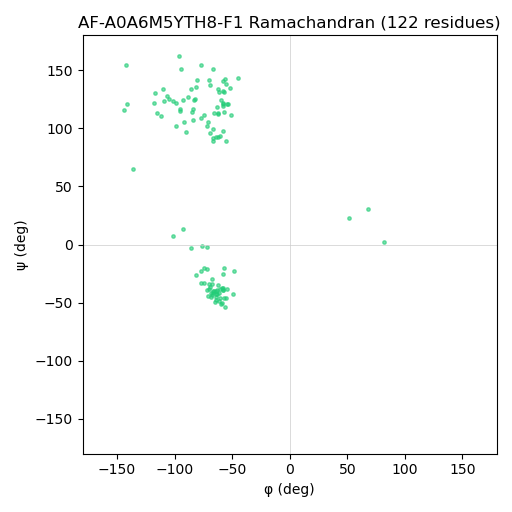6 ILE A O 1
ATOM 820 N N . HIS A 1 107 ? 3.841 -15.430 4.212 1.00 34.94 107 HIS A N 1
ATOM 821 C CA . HIS A 1 107 ? 3.346 -16.387 5.188 1.00 34.94 107 HIS A CA 1
ATOM 822 C C . HIS A 1 107 ? 3.303 -15.637 6.520 1.00 34.94 107 HIS A C 1
ATOM 824 O O . HIS A 1 107 ? 4.325 -15.418 7.169 1.00 34.94 107 HIS A O 1
ATOM 830 N N . ARG A 1 108 ? 2.117 -15.139 6.885 1.00 48.47 108 ARG A N 1
ATOM 831 C CA . ARG A 1 108 ? 1.849 -14.617 8.221 1.00 48.47 108 ARG A CA 1
ATOM 832 C C . ARG A 1 108 ? 1.938 -15.818 9.155 1.00 48.47 108 ARG A C 1
ATOM 834 O O . ARG A 1 108 ? 0.937 -16.486 9.390 1.00 48.47 108 ARG A O 1
ATOM 841 N N . ASN A 1 109 ? 3.137 -16.101 9.661 1.00 33.56 109 ASN A N 1
ATOM 842 C CA . ASN A 1 109 ? 3.245 -16.850 10.898 1.00 33.56 109 ASN A CA 1
ATOM 843 C C . ASN A 1 109 ? 2.475 -16.027 11.934 1.00 33.56 109 ASN A C 1
ATOM 845 O O . ASN A 1 109 ? 2.749 -14.838 12.093 1.00 33.56 109 ASN A O 1
ATOM 849 N N . ARG A 1 110 ? 1.426 -16.610 12.506 1.00 41.69 110 ARG A N 1
ATOM 850 C CA . ARG A 1 110 ? 0.585 -15.999 13.532 1.00 41.69 110 ARG A CA 1
ATOM 851 C C . ARG A 1 110 ? 1.259 -16.395 14.849 1.00 41.69 110 ARG A C 1
ATOM 853 O O . ARG A 1 110 ? 1.041 -17.526 15.274 1.00 41.69 110 ARG A O 1
ATOM 860 N N . PRO A 1 111 ? 2.114 -15.559 15.473 1.00 36.78 111 PRO A N 1
ATOM 861 C CA . PRO A 1 111 ? 2.592 -15.888 16.802 1.00 36.78 111 PRO A CA 1
ATOM 862 C C . PRO A 1 111 ? 1.387 -15.748 17.726 1.00 36.78 111 PRO A C 1
ATOM 864 O O . PRO A 1 111 ? 0.568 -14.837 17.553 1.00 36.78 111 PRO A O 1
ATOM 867 N N . GLY A 1 112 ? 1.252 -16.710 18.632 1.00 34.59 112 GLY A N 1
ATOM 868 C CA . GLY A 1 112 ? 0.166 -16.790 19.591 1.00 34.59 112 GLY A CA 1
ATOM 869 C C . GLY A 1 112 ? -0.125 -15.447 20.247 1.00 34.59 112 GLY A C 1
ATOM 870 O O . GLY A 1 112 ? 0.764 -14.636 20.510 1.00 34.59 112 GLY A O 1
ATOM 871 N N . ALA A 1 113 ? -1.415 -15.231 20.466 1.00 45.53 113 ALA A N 1
ATOM 872 C CA . ALA A 1 113 ? -1.921 -14.187 21.322 1.00 45.53 113 ALA A CA 1
ATOM 873 C C . ALA A 1 113 ? -1.215 -14.249 22.683 1.00 45.53 113 ALA A C 1
ATOM 875 O O . ALA A 1 113 ? -1.456 -15.169 23.453 1.00 45.53 113 ALA A O 1
ATOM 876 N N . SER A 1 114 ? -0.387 -13.250 22.967 1.00 38.41 114 SER A N 1
ATOM 877 C CA . SER A 1 114 ? -0.012 -12.870 24.324 1.00 38.41 114 SER A CA 1
ATOM 878 C C . SER A 1 114 ? 0.054 -11.353 24.345 1.00 38.41 114 SER A C 1
ATOM 880 O O . SER A 1 114 ? 0.717 -10.735 23.511 1.00 38.41 114 SER A O 1
ATOM 882 N N . GLY A 1 115 ? -0.761 -10.774 25.220 1.00 44.66 115 GLY A N 1
ATOM 883 C CA . GLY A 1 115 ? -1.074 -9.360 25.257 1.00 44.66 115 GLY A CA 1
ATOM 884 C C . GLY A 1 115 ? 0.155 -8.469 25.365 1.00 44.66 115 GLY A C 1
ATOM 885 O O . GLY A 1 115 ? 1.056 -8.703 26.158 1.00 44.66 115 GLY A O 1
ATOM 886 N N . ASN A 1 116 ? 0.123 -7.386 24.603 1.00 36.59 116 ASN A N 1
ATOM 887 C CA . ASN A 1 116 ? 0.399 -6.092 25.189 1.00 36.59 116 ASN A CA 1
ATOM 888 C C . ASN A 1 116 ? -0.507 -5.084 24.494 1.00 36.59 116 ASN A C 1
ATOM 890 O O . ASN A 1 116 ? -0.427 -4.871 23.282 1.00 36.59 116 ASN A O 1
ATOM 894 N N . LEU A 1 117 ? -1.410 -4.511 25.287 1.00 40.28 117 LEU A N 1
ATOM 895 C CA . LEU A 1 117 ? -2.042 -3.233 25.017 1.00 40.28 117 LEU A CA 1
ATOM 896 C C . LEU A 1 117 ? -0.908 -2.217 24.835 1.00 40.28 117 LEU A C 1
ATOM 898 O O . LEU A 1 117 ? -0.428 -1.630 25.797 1.00 40.28 117 LEU A O 1
ATOM 902 N N . PHE A 1 118 ? -0.419 -2.071 23.602 1.00 40.41 118 PHE A N 1
ATOM 903 C CA . PHE A 1 118 ? 0.456 -0.967 23.228 1.00 40.41 118 PHE A CA 1
ATOM 904 C C . PHE A 1 118 ? -0.391 0.303 23.317 1.00 40.41 118 PHE A C 1
ATOM 906 O O . PHE A 1 118 ? -1.137 0.644 22.393 1.00 40.41 118 PHE A O 1
ATOM 913 N N . SER A 1 119 ? -0.331 0.912 24.502 1.00 41.62 119 SER A N 1
ATOM 914 C CA . SER A 1 119 ? -0.869 2.226 24.810 1.00 41.62 119 SER A CA 1
ATOM 915 C C . SER A 1 119 ? -0.314 3.220 23.797 1.00 41.62 119 SER A C 1
ATOM 917 O O . SER A 1 119 ? 0.896 3.340 23.606 1.00 41.62 119 SER A O 1
ATOM 919 N N . TRP A 1 120 ? -1.230 3.861 23.086 1.00 46.75 120 TRP A N 1
ATOM 920 C CA . TRP A 1 120 ? -0.957 4.908 22.110 1.00 46.75 120 TRP A CA 1
ATOM 921 C C . TRP A 1 120 ? -1.236 6.299 22.703 1.00 46.75 120 TRP A C 1
ATOM 923 O O . TRP A 1 120 ? -1.127 7.284 21.987 1.00 46.75 120 TRP A O 1
ATOM 933 N N . GLU A 1 121 ? -1.530 6.395 24.006 1.00 40.72 121 GLU A N 1
ATOM 934 C CA . GLU A 1 121 ? -1.765 7.660 24.725 1.00 40.72 121 GLU A CA 1
ATOM 935 C C . GLU A 1 121 ? -0.491 8.500 24.949 1.00 40.72 121 GLU A C 1
ATOM 937 O O . GLU A 1 121 ? -0.570 9.597 25.488 1.00 40.72 121 GLU A O 1
ATOM 942 N N . ALA A 1 122 ? 0.694 8.029 24.546 1.00 32.66 122 ALA A N 1
ATOM 943 C CA . ALA A 1 122 ? 1.965 8.661 24.919 1.00 32.66 122 ALA A CA 1
ATOM 944 C C . ALA A 1 122 ? 2.523 9.705 23.926 1.00 32.66 122 ALA A C 1
ATOM 946 O O . ALA A 1 122 ? 3.690 10.068 24.044 1.00 32.66 122 ALA A O 1
ATOM 947 N N . LEU A 1 123 ? 1.749 10.186 22.949 1.00 38.56 123 LEU A N 1
ATOM 948 C CA . LEU A 1 123 ? 2.190 11.254 22.036 1.00 38.56 123 LEU A CA 1
ATOM 949 C C . LEU A 1 123 ? 1.087 12.303 21.834 1.00 38.56 123 LEU A C 1
ATOM 951 O O . LEU A 1 123 ? 0.551 12.445 20.736 1.00 38.56 123 LEU A O 1
ATOM 955 N N . ALA A 1 124 ? 0.761 13.005 22.921 1.00 34.84 124 ALA A N 1
ATOM 956 C CA . ALA A 1 124 ? 0.148 14.331 22.881 1.00 34.84 124 ALA A CA 1
ATOM 957 C C . ALA A 1 124 ? 1.241 15.399 23.020 1.00 34.84 124 ALA A C 1
ATOM 959 O O . ALA A 1 124 ? 2.177 15.166 23.822 1.00 34.84 124 ALA A O 1
#

Mean predicted aligned error: 16.64 Å

pLDDT: mean 70.1, std 19.48, range [32.66, 92.69]